Protein AF-A0A0E4H7F0-F1 (afdb_monomer)

Foldseek 3Di:
DDDFDDDDWDWDDDPDIDTDPDDPQPLDPDFDFPPPVLLVVLSVLLVVLVPVPDDPVSVVVSVVSVVVNVVRRVVRSPPPDDHDLVSLLVVLVVVCVVCVVPDDDPVNSCVSSVHDDDPPPPDDPPDDDDPDDDDDDD

Organism: NCBI:txid1073571

pLDDT: mean 73.25, std 17.91, range [34.25, 94.44]

Nearest PDB structures (foldseek):
  8h2i-assembly1_ch  TM=2.679E-01  e=8.636E+00  Paramecium bursaria Chlorella virus 1

Solvent-accessible surface area (backbone atoms only — not comparable to full-atom values): 9244 Å² total; per-residue (Å²): 137,90,84,84,86,88,84,85,87,50,72,42,88,58,102,68,71,43,76,54,81,72,76,92,52,81,97,51,90,75,79,75,64,74,66,53,70,60,54,52,52,50,51,50,56,51,58,75,54,68,79,61,83,86,44,75,67,53,54,52,49,47,50,52,52,51,51,51,52,50,52,49,49,52,58,36,64,72,45,89,66,77,75,48,71,68,48,26,46,51,54,45,52,54,47,45,70,75,42,65,90,53,96,75,54,74,66,64,50,30,67,70,33,73,45,86,79,71,84,84,73,84,80,73,82,86,72,84,85,76,90,83,82,82,85,81,91,131

Radius of gyration: 24.54 Å; Cα contacts (8 Å, |Δi|>4): 62; chains: 1; bounding box: 67×40×62 Å

Secondary structure (DSSP, 8-state):
----------EE-SSS-EE--S-SSTT-S----SSHHHHHHHHHHHHHTTT--S-HHHHHHHHHHHHHHHHHHHHHHHS-PPPPHHHHHHHHHHHHHHTTTS---HHHHHHHHT----GGG-----------------

Mean predicted aligned error: 15.08 Å

Structure (mmCIF, N/CA/C/O backbone):
data_AF-A0A0E4H7F0-F1
#
_entry.id   AF-A0A0E4H7F0-F1
#
loop_
_atom_site.group_PDB
_atom_site.id
_atom_site.type_symbol
_atom_site.label_atom_id
_atom_site.label_alt_id
_atom_site.label_comp_id
_atom_site.label_asym_id
_atom_site.label_entity_id
_atom_site.label_seq_id
_atom_site.pdbx_PDB_ins_code
_atom_site.Cartn_x
_atom_site.Cartn_y
_atom_site.Cartn_z
_atom_site.occupancy
_atom_site.B_iso_or_equiv
_atom_site.auth_seq_id
_atom_site.auth_comp_id
_atom_site.auth_asym_id
_atom_site.auth_atom_id
_atom_site.pdbx_PDB_model_num
ATOM 1 N N . MET A 1 1 ? -12.072 10.711 -11.386 1.00 59.31 1 MET A N 1
ATOM 2 C CA . MET A 1 1 ? -11.139 9.688 -10.869 1.00 59.31 1 MET A CA 1
ATOM 3 C C . MET A 1 1 ? -10.755 10.131 -9.468 1.00 59.31 1 MET A C 1
ATOM 5 O O . MET A 1 1 ? -10.294 11.256 -9.335 1.00 59.31 1 MET A O 1
ATOM 9 N N . TYR A 1 2 ? -11.062 9.341 -8.441 1.00 73.44 2 TYR A N 1
ATOM 10 C CA . TYR A 1 2 ? -10.749 9.688 -7.050 1.00 73.44 2 TYR A CA 1
ATOM 11 C C . TYR A 1 2 ? -9.400 9.079 -6.677 1.00 73.44 2 TYR A C 1
ATOM 13 O O . TYR A 1 2 ? -9.121 7.940 -7.047 1.00 73.44 2 TYR A O 1
ATOM 21 N N . TYR A 1 3 ? -8.569 9.845 -5.980 1.00 83.56 3 TYR A N 1
ATOM 22 C CA . TYR A 1 3 ? -7.301 9.383 -5.432 1.00 83.56 3 TYR A CA 1
ATOM 23 C C . TYR A 1 3 ? -7.368 9.459 -3.909 1.00 83.56 3 TYR A C 1
ATOM 25 O O . TYR A 1 3 ? -7.920 10.407 -3.351 1.00 83.56 3 TYR A O 1
ATOM 33 N N . TYR A 1 4 ? -6.798 8.457 -3.247 1.00 85.81 4 TYR A N 1
ATOM 34 C CA . TYR A 1 4 ? -6.640 8.430 -1.798 1.00 85.81 4 TYR A CA 1
ATOM 35 C C . TYR A 1 4 ? -5.153 8.544 -1.491 1.00 85.81 4 TYR A C 1
ATOM 37 O O . TYR A 1 4 ? -4.341 7.833 -2.084 1.00 85.81 4 TYR A O 1
ATOM 45 N N . LEU A 1 5 ? -4.802 9.446 -0.577 1.00 87.94 5 LEU A N 1
ATOM 46 C CA . LEU A 1 5 ? -3.435 9.606 -0.100 1.00 87.94 5 LEU A CA 1
ATOM 47 C C . LEU A 1 5 ? -3.340 9.052 1.318 1.00 87.94 5 LEU A C 1
ATOM 49 O O . LEU A 1 5 ? -3.975 9.570 2.236 1.00 87.94 5 LEU A O 1
ATOM 53 N N . PHE A 1 6 ? -2.525 8.016 1.488 1.00 85.75 6 PHE A N 1
ATOM 54 C CA . PHE A 1 6 ? -2.168 7.501 2.802 1.00 85.75 6 PHE A CA 1
ATOM 55 C C . PHE A 1 6 ? -0.875 8.161 3.268 1.00 85.75 6 PHE A C 1
ATOM 57 O O . PHE A 1 6 ? 0.115 8.194 2.541 1.00 85.75 6 PHE A O 1
ATOM 64 N N . SER A 1 7 ? -0.879 8.674 4.493 1.00 87.19 7 SER A N 1
ATOM 65 C CA . SER A 1 7 ? 0.311 9.215 5.144 1.00 87.19 7 SER A CA 1
ATOM 66 C C . SER A 1 7 ? 0.433 8.584 6.518 1.00 87.19 7 SER A C 1
ATOM 68 O O . SER A 1 7 ? -0.526 8.578 7.287 1.00 87.19 7 SER A O 1
ATOM 70 N N . PHE A 1 8 ? 1.602 8.027 6.807 1.00 87.38 8 PHE A N 1
ATOM 71 C CA . PHE A 1 8 ? 1.893 7.368 8.069 1.00 87.38 8 PHE A CA 1
ATOM 72 C C . PHE A 1 8 ? 3.377 7.510 8.397 1.00 87.38 8 PHE A C 1
ATOM 74 O O . PHE A 1 8 ? 4.206 7.705 7.508 1.00 87.38 8 PHE A O 1
ATOM 81 N N . SER A 1 9 ? 3.697 7.381 9.680 1.00 89.19 9 SER A N 1
ATOM 82 C CA . SER A 1 9 ? 5.072 7.303 10.161 1.00 89.19 9 SER A CA 1
ATOM 83 C C . SER A 1 9 ? 5.401 5.849 10.458 1.00 89.19 9 SER A C 1
ATOM 85 O O . SER A 1 9 ? 4.669 5.182 11.188 1.00 89.19 9 SER A O 1
ATOM 87 N N . ALA A 1 10 ? 6.504 5.356 9.908 1.00 88.94 10 ALA A N 1
ATOM 88 C CA . ALA A 1 10 ? 7.056 4.059 10.268 1.00 88.94 10 ALA A CA 1
ATOM 89 C C . ALA A 1 10 ? 8.202 4.259 11.266 1.00 88.94 10 ALA A C 1
ATOM 91 O O . ALA A 1 10 ? 9.002 5.185 11.127 1.00 88.94 10 ALA A O 1
ATOM 92 N N . VAL A 1 11 ? 8.276 3.399 12.280 1.00 90.19 11 VAL A N 1
ATOM 93 C CA . VAL A 1 11 ? 9.333 3.420 13.298 1.00 90.19 11 VAL A CA 1
ATOM 94 C C . VAL A 1 11 ? 10.083 2.101 13.220 1.00 90.19 11 VAL A C 1
ATOM 96 O O . VAL A 1 11 ? 9.469 1.036 13.264 1.00 90.19 11 VAL A O 1
ATOM 99 N N . GLN A 1 12 ? 11.405 2.163 13.095 1.00 88.56 12 GLN A N 1
ATOM 100 C CA . GLN A 1 12 ? 12.254 0.983 13.144 1.00 88.56 12 GLN A CA 1
ATOM 101 C C . GLN A 1 12 ? 12.540 0.627 14.601 1.00 88.56 12 GLN A C 1
ATOM 103 O O . GLN A 1 12 ? 13.009 1.459 15.379 1.00 88.56 12 GLN A O 1
ATOM 108 N N . THR A 1 13 ? 12.249 -0.616 14.971 1.00 85.62 13 THR A N 1
ATOM 109 C CA . THR A 1 13 ? 12.543 -1.140 16.304 1.00 85.62 13 THR A CA 1
ATOM 110 C C . THR A 1 13 ? 13.952 -1.732 16.305 1.00 85.62 13 THR 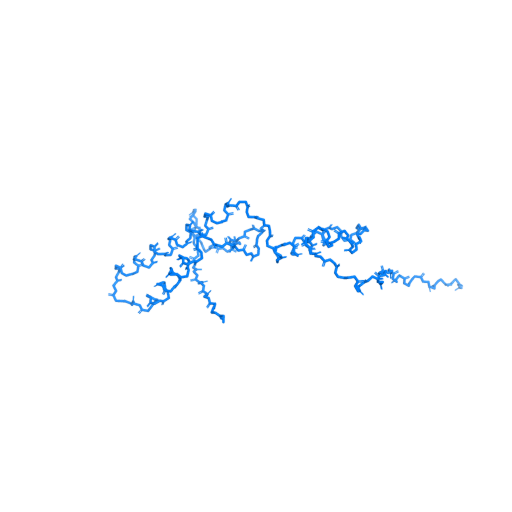A C 1
ATOM 112 O O . THR A 1 13 ? 14.237 -2.663 15.556 1.00 85.62 13 THR A O 1
ATOM 115 N N . GLY A 1 14 ? 14.837 -1.171 17.124 1.00 82.94 14 GLY A N 1
ATOM 116 C CA . GLY A 1 14 ? 16.224 -1.599 17.316 1.00 82.94 14 GLY A CA 1
ATOM 117 C C . GLY A 1 14 ? 16.782 -0.990 18.603 1.00 82.94 14 GLY A C 1
ATOM 118 O O . GLY A 1 14 ? 16.015 -0.410 19.373 1.00 82.94 14 GLY A O 1
ATOM 119 N N . ASP A 1 15 ? 18.099 -1.078 18.820 1.00 81.69 15 ASP A N 1
ATOM 120 C CA . ASP A 1 15 ? 18.755 -0.531 20.026 1.00 81.69 15 ASP A CA 1
ATOM 121 C C . ASP A 1 15 ? 18.476 0.969 20.223 1.00 81.69 15 ASP A C 1
ATOM 123 O O . ASP A 1 15 ? 18.343 1.443 21.350 1.00 81.69 15 ASP A O 1
ATOM 127 N N . CYS A 1 16 ? 18.307 1.699 19.117 1.00 84.44 16 CYS A N 1
ATOM 128 C CA . CYS A 1 16 ? 17.830 3.076 19.096 1.00 84.44 16 CYS A CA 1
ATOM 129 C C . CYS A 1 16 ? 16.573 3.156 18.214 1.00 84.44 16 CYS A C 1
ATOM 131 O O . CYS A 1 16 ? 16.703 3.078 16.988 1.00 84.44 16 CYS A O 1
ATOM 133 N N . PRO A 1 17 ? 15.361 3.306 18.782 1.00 88.31 17 PRO A N 1
ATOM 134 C CA . PRO A 1 17 ? 14.159 3.492 17.982 1.00 88.31 17 PRO A CA 1
ATOM 135 C C . PRO A 1 17 ? 14.251 4.803 17.196 1.00 88.31 17 PRO A C 1
ATOM 137 O O . PRO A 1 17 ? 14.573 5.856 17.747 1.00 88.31 17 PRO A O 1
ATOM 140 N N . GLY A 1 18 ? 13.958 4.737 15.900 1.00 90.75 18 GLY A N 1
ATOM 141 C CA . GLY A 1 18 ? 14.050 5.877 14.992 1.00 90.75 18 GLY A CA 1
ATOM 142 C C . GLY A 1 18 ? 12.991 5.824 13.900 1.00 90.75 18 GLY A C 1
ATOM 143 O O . GLY A 1 18 ? 12.391 4.779 13.648 1.00 90.75 18 GLY A O 1
ATOM 144 N N . LEU A 1 19 ? 12.749 6.962 13.248 1.00 90.50 19 LEU A N 1
ATOM 145 C CA . LEU A 1 19 ? 11.874 7.008 12.081 1.00 90.50 19 LEU A CA 1
ATOM 146 C C . LEU A 1 19 ? 12.503 6.209 10.939 1.00 90.50 19 LEU A C 1
ATOM 148 O O . LEU A 1 19 ? 13.674 6.389 10.609 1.00 90.50 19 LEU A O 1
ATOM 152 N N . TYR A 1 20 ? 11.710 5.339 10.329 1.00 88.50 20 TYR A N 1
ATOM 153 C CA . TYR A 1 20 ? 12.111 4.620 9.135 1.00 88.50 20 TYR A CA 1
ATOM 154 C C . TYR A 1 20 ? 12.050 5.565 7.931 1.00 88.50 20 TYR A C 1
ATOM 156 O O . TYR A 1 20 ? 10.995 6.114 7.616 1.00 88.50 20 TYR A O 1
ATOM 164 N N . THR A 1 21 ? 13.186 5.745 7.261 1.00 87.81 21 THR A N 1
ATOM 165 C CA . THR A 1 21 ? 13.344 6.623 6.087 1.00 87.81 21 THR A CA 1
ATOM 166 C C . THR A 1 21 ? 13.646 5.856 4.798 1.00 87.81 21 THR A C 1
ATOM 168 O O . THR A 1 21 ? 13.955 6.467 3.777 1.00 87.81 21 THR A O 1
ATOM 171 N N . GLY A 1 22 ? 13.589 4.523 4.838 1.00 86.00 22 GLY A N 1
ATOM 172 C CA . GLY A 1 22 ? 13.838 3.680 3.673 1.00 86.00 22 GLY A CA 1
ATOM 173 C C . GLY A 1 22 ? 12.696 3.700 2.655 1.00 86.00 22 GLY A C 1
ATOM 174 O O . GLY A 1 22 ? 11.602 4.207 2.908 1.00 86.00 22 GLY A O 1
ATOM 175 N N . GLU A 1 23 ? 12.957 3.111 1.491 1.00 83.69 23 GLU A N 1
ATOM 176 C CA . GLU A 1 23 ? 11.946 2.922 0.453 1.00 83.69 23 GLU A CA 1
ATOM 177 C C . GLU A 1 23 ? 10.889 1.902 0.893 1.00 83.69 23 GLU A C 1
ATOM 179 O O . GLU A 1 23 ? 11.215 0.795 1.318 1.00 83.69 23 GLU A O 1
ATOM 184 N N . LEU A 1 24 ? 9.609 2.253 0.740 1.00 79.75 24 LEU A N 1
ATOM 185 C CA . LEU A 1 24 ? 8.492 1.361 1.074 1.00 79.75 24 LEU A CA 1
ATOM 186 C C . LEU A 1 24 ? 8.304 0.224 0.056 1.00 79.75 24 LEU A C 1
ATOM 188 O O . LEU A 1 24 ? 7.804 -0.837 0.416 1.00 79.75 24 LEU A O 1
ATOM 192 N N . LEU A 1 25 ? 8.685 0.445 -1.208 1.00 80.44 25 LEU A N 1
ATOM 193 C CA . LEU A 1 25 ? 8.532 -0.510 -2.312 1.00 80.44 25 LEU A CA 1
ATOM 194 C C . LEU A 1 25 ? 9.854 -0.653 -3.089 1.00 80.44 25 LEU A C 1
ATOM 196 O O . LEU A 1 25 ? 9.962 -0.154 -4.210 1.00 80.44 25 LEU A O 1
ATOM 200 N N . PRO A 1 26 ? 10.875 -1.316 -2.518 1.00 80.88 26 PRO A N 1
ATOM 201 C CA . PRO A 1 26 ? 12.182 -1.415 -3.157 1.00 80.88 26 PRO A CA 1
ATOM 202 C C . PRO A 1 26 ? 12.087 -2.028 -4.559 1.00 80.88 26 PRO A C 1
ATOM 204 O O . PRO A 1 26 ? 11.597 -3.146 -4.739 1.00 80.88 26 PRO A O 1
ATOM 207 N N . GLY A 1 27 ? 12.567 -1.299 -5.567 1.00 76.31 27 GLY A N 1
ATOM 208 C CA . GLY A 1 27 ? 12.577 -1.765 -6.957 1.00 76.31 27 GLY A CA 1
ATOM 209 C C . GLY A 1 27 ? 11.201 -1.841 -7.629 1.00 76.31 27 GLY A C 1
ATOM 210 O O . GLY A 1 27 ? 11.081 -2.497 -8.666 1.00 76.31 27 GLY A O 1
ATOM 211 N N . ARG A 1 28 ? 10.166 -1.195 -7.070 1.00 75.06 28 ARG A N 1
ATOM 212 C CA . ARG A 1 28 ? 8.849 -1.059 -7.710 1.00 75.06 28 ARG A CA 1
ATOM 213 C C . ARG A 1 28 ? 8.348 0.380 -7.671 1.00 75.06 28 ARG A C 1
ATOM 215 O O . ARG A 1 28 ? 8.476 1.063 -6.663 1.00 75.06 28 ARG A O 1
ATOM 222 N N . CYS A 1 29 ? 7.716 0.809 -8.756 1.00 76.00 29 CYS A N 1
ATOM 223 C CA . CYS A 1 29 ? 7.080 2.122 -8.861 1.00 76.00 29 CYS A CA 1
ATOM 224 C C . CYS A 1 29 ? 5.613 2.095 -8.420 1.00 76.00 29 CYS A C 1
ATOM 226 O O . CYS A 1 29 ? 5.077 3.111 -7.989 1.00 76.00 29 CYS A O 1
ATOM 228 N N . GLU A 1 30 ? 4.959 0.937 -8.522 1.00 84.00 30 GLU A N 1
ATOM 229 C CA . GLU A 1 30 ? 3.561 0.762 -8.146 1.00 84.00 30 GLU A CA 1
ATOM 230 C C . GLU A 1 30 ? 3.270 -0.660 -7.659 1.00 84.00 30 GLU A C 1
ATOM 232 O O . GLU A 1 30 ? 4.034 -1.602 -7.893 1.00 84.00 30 GLU A O 1
ATOM 237 N N . LEU A 1 31 ? 2.140 -0.804 -6.969 1.00 84.12 31 LEU A N 1
ATOM 238 C CA . LEU A 1 31 ? 1.646 -2.073 -6.460 1.00 84.12 31 LEU A CA 1
ATOM 239 C C . LEU A 1 31 ? 0.246 -2.326 -7.016 1.00 84.12 31 LEU A C 1
ATOM 241 O O . LEU A 1 31 ? -0.694 -1.599 -6.691 1.00 84.12 31 LEU A O 1
ATOM 245 N N . MET A 1 32 ? 0.088 -3.381 -7.816 1.00 84.12 32 MET A N 1
ATOM 246 C CA . MET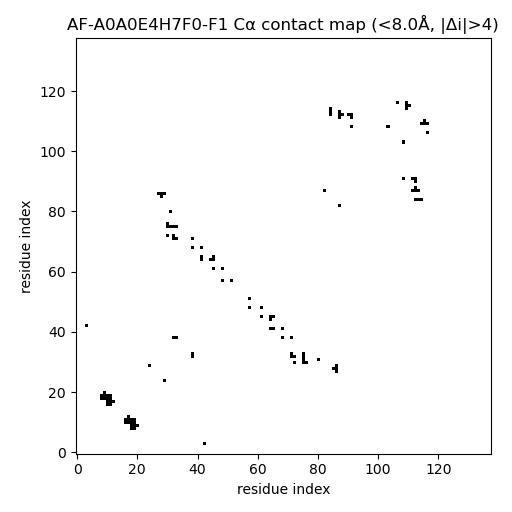 A 1 32 ? -1.239 -3.811 -8.247 1.00 84.12 32 MET A CA 1
ATOM 247 C C . MET A 1 32 ? -1.908 -4.537 -7.087 1.00 84.12 32 MET A C 1
ATOM 249 O O . MET A 1 32 ? -1.388 -5.532 -6.585 1.00 84.12 32 MET A O 1
ATOM 253 N N . VAL A 1 33 ? -3.064 -4.041 -6.654 1.00 84.88 33 VAL A N 1
ATOM 254 C CA . VAL A 1 33 ? -3.770 -4.588 -5.494 1.00 84.88 33 VAL A CA 1
ATOM 255 C C . VAL A 1 33 ? -5.020 -5.357 -5.902 1.00 84.88 33 VAL A C 1
ATOM 257 O O . VAL A 1 33 ? -5.862 -4.875 -6.659 1.00 84.88 33 VAL A O 1
ATOM 260 N N . HIS A 1 34 ? -5.170 -6.555 -5.348 1.00 83.56 34 HIS A N 1
ATOM 261 C CA . HIS A 1 34 ? -6.353 -7.385 -5.481 1.00 83.56 34 HIS A CA 1
ATOM 262 C C . HIS A 1 34 ? -6.778 -7.947 -4.109 1.00 83.56 34 HIS A C 1
ATOM 264 O O . HIS A 1 34 ? -5.922 -8.389 -3.338 1.00 83.56 34 HIS A O 1
ATOM 270 N N . PRO A 1 35 ? -8.089 -7.982 -3.794 1.00 88.81 35 PRO A N 1
ATOM 271 C CA . PRO A 1 35 ? -9.188 -7.363 -4.539 1.00 88.81 35 PRO A CA 1
ATOM 272 C C . PRO A 1 35 ? -9.255 -5.844 -4.300 1.00 88.81 35 PRO A C 1
ATOM 274 O O . PRO A 1 35 ? -9.279 -5.388 -3.156 1.00 88.81 35 PRO A O 1
ATOM 277 N N . PHE A 1 36 ? -9.348 -5.061 -5.381 1.00 88.38 36 PHE A N 1
ATOM 278 C CA . PHE A 1 36 ? -9.365 -3.590 -5.323 1.00 88.38 36 PHE A CA 1
ATOM 279 C C . PHE A 1 36 ? -10.519 -3.034 -4.473 1.00 88.38 36 PHE A C 1
ATOM 281 O O . PHE A 1 36 ? -10.327 -2.103 -3.696 1.00 88.38 36 PHE A O 1
ATOM 288 N N . SER A 1 37 ? -11.700 -3.656 -4.541 1.00 91.38 37 SER A N 1
ATOM 289 C CA . SER A 1 37 ? -12.874 -3.254 -3.752 1.00 91.38 37 SER A CA 1
ATOM 290 C C . SER A 1 37 ? -12.621 -3.282 -2.243 1.00 91.38 37 SER A C 1
ATOM 292 O O . SER A 1 37 ? -13.105 -2.413 -1.520 1.00 91.38 37 SER A O 1
ATOM 294 N N . ARG A 1 38 ? -11.829 -4.245 -1.753 1.00 92.00 38 ARG A N 1
ATOM 295 C CA . ARG A 1 38 ? -11.484 -4.335 -0.329 1.00 92.00 38 ARG A CA 1
ATOM 296 C C . ARG A 1 38 ? -10.538 -3.215 0.089 1.00 92.00 38 ARG A C 1
ATOM 298 O O . ARG A 1 38 ? -10.721 -2.660 1.166 1.00 92.00 38 ARG A O 1
ATOM 305 N N . VAL A 1 39 ? -9.570 -2.875 -0.762 1.00 91.94 39 VAL A N 1
ATOM 306 C CA . VAL A 1 39 ? -8.631 -1.772 -0.511 1.00 91.94 39 VAL A CA 1
ATOM 307 C C . VAL A 1 39 ? -9.369 -0.438 -0.454 1.00 91.94 39 VAL A C 1
ATOM 309 O O . VAL A 1 39 ? -9.159 0.320 0.487 1.00 91.94 39 VAL A O 1
ATOM 312 N N . ILE A 1 40 ? -10.281 -0.179 -1.397 1.00 92.00 40 ILE A N 1
ATOM 313 C CA . ILE A 1 40 ? -11.084 1.052 -1.400 1.00 92.00 40 ILE A CA 1
ATOM 314 C C . ILE A 1 40 ? -11.967 1.150 -0.158 1.00 92.00 40 ILE A C 1
ATOM 316 O O . ILE A 1 40 ? -11.936 2.175 0.515 1.00 92.00 40 ILE A O 1
ATOM 320 N N . ARG A 1 41 ? -12.666 0.072 0.216 1.00 92.56 41 ARG A N 1
ATOM 321 C CA . ARG A 1 41 ? -13.479 0.064 1.441 1.00 92.56 41 ARG A CA 1
ATOM 322 C C . ARG A 1 41 ? -12.648 0.415 2.681 1.00 92.56 41 ARG A C 1
ATOM 324 O O . ARG A 1 41 ? -13.070 1.230 3.494 1.00 92.56 41 ARG A O 1
ATOM 331 N N . LEU A 1 42 ? -11.456 -0.170 2.821 1.00 93.00 42 LEU A N 1
ATOM 332 C CA . LEU A 1 42 ? -10.559 0.141 3.939 1.00 93.00 42 LEU A CA 1
ATOM 333 C C . LEU A 1 42 ? -10.057 1.590 3.890 1.00 93.00 42 LEU A C 1
ATOM 335 O O . LEU A 1 42 ? -9.977 2.233 4.934 1.00 93.00 42 LEU A O 1
ATOM 339 N N . ALA A 1 43 ? -9.756 2.118 2.700 1.00 91.44 43 ALA A N 1
ATOM 340 C CA . ALA A 1 43 ? -9.358 3.513 2.510 1.00 91.44 43 ALA A CA 1
ATOM 341 C C . ALA A 1 43 ? -10.439 4.485 2.999 1.00 91.44 43 ALA A C 1
ATOM 343 O O . ALA A 1 43 ? -10.152 5.421 3.745 1.00 91.44 43 ALA A O 1
ATOM 344 N N . GLU A 1 44 ? -11.687 4.235 2.608 1.00 91.94 44 GLU A N 1
ATOM 345 C CA . GLU A 1 44 ? -12.844 5.041 2.992 1.00 91.94 44 GLU A CA 1
ATOM 346 C C . GLU A 1 44 ? -13.102 4.963 4.497 1.00 91.94 44 GLU A C 1
ATOM 348 O O . GLU A 1 44 ? -13.268 5.993 5.148 1.00 91.94 44 GLU A O 1
ATOM 353 N N . GLU A 1 45 ? -13.063 3.762 5.079 1.00 90.81 45 GLU A N 1
ATOM 354 C CA . GLU A 1 45 ? -13.218 3.583 6.524 1.00 90.81 45 GLU A CA 1
ATOM 355 C C . GLU A 1 45 ? -12.113 4.299 7.316 1.00 90.81 45 GLU A C 1
ATOM 357 O O . GLU A 1 45 ? -12.392 4.901 8.354 1.00 90.81 45 GLU A O 1
ATOM 362 N N . LEU A 1 46 ? -10.863 4.264 6.849 1.00 89.94 46 LEU A N 1
ATOM 363 C CA . LEU A 1 46 ? -9.754 4.974 7.493 1.00 89.94 46 LEU A CA 1
ATOM 364 C C . LEU A 1 46 ? -9.907 6.496 7.396 1.00 89.94 46 LEU A C 1
ATOM 366 O O . LEU A 1 46 ? -9.593 7.194 8.361 1.00 89.94 46 LEU A O 1
ATOM 370 N N . LEU A 1 47 ? -10.411 6.996 6.265 1.00 88.44 47 LEU A N 1
ATOM 371 C CA . LEU A 1 47 ? -10.635 8.421 6.033 1.00 88.44 47 LEU A CA 1
ATOM 372 C C . LEU A 1 47 ? -11.782 8.970 6.892 1.00 88.44 47 LEU A C 1
ATOM 374 O O . LEU A 1 47 ? -11.620 10.011 7.523 1.00 88.44 47 LEU A O 1
ATOM 378 N N . LEU A 1 48 ? -12.914 8.262 6.952 1.00 87.00 48 LEU A N 1
ATOM 379 C CA . LEU A 1 48 ? -14.097 8.686 7.713 1.00 87.00 48 LEU A CA 1
ATOM 380 C C . LEU A 1 48 ? -13.832 8.788 9.219 1.00 87.00 48 LEU A C 1
ATOM 382 O O . LEU A 1 48 ? -14.428 9.620 9.891 1.00 87.00 48 LEU A O 1
ATOM 386 N N . ASN A 1 49 ? -12.933 7.955 9.746 1.00 80.38 49 ASN A N 1
ATOM 387 C CA . ASN A 1 49 ? -12.620 7.908 11.176 1.00 80.38 49 ASN A CA 1
ATOM 388 C C . ASN A 1 49 ? -11.378 8.736 11.552 1.00 80.38 49 ASN A C 1
ATOM 390 O O . ASN A 1 49 ? -10.883 8.609 12.669 1.00 80.38 49 ASN A O 1
ATOM 394 N N . LYS A 1 50 ? -10.849 9.567 10.641 1.00 75.25 50 LYS A N 1
ATOM 395 C CA . LYS A 1 50 ? -9.626 10.352 10.877 1.00 75.25 50 LYS A CA 1
ATOM 396 C C . LYS A 1 50 ? -9.768 11.362 12.023 1.00 75.25 50 LYS A C 1
ATOM 398 O O . LYS A 1 50 ? -8.820 11.547 12.780 1.00 75.25 50 LYS A O 1
ATOM 403 N N . ASP A 1 51 ? -10.944 11.969 12.158 1.00 75.75 51 ASP A N 1
ATOM 404 C CA . ASP A 1 51 ? -11.188 13.071 13.097 1.00 75.75 51 ASP A CA 1
ATOM 405 C C . ASP A 1 51 ? -11.985 12.638 14.344 1.00 75.75 51 ASP A C 1
ATOM 407 O O . ASP A 1 51 ? -12.381 13.475 15.153 1.00 75.75 51 ASP A O 1
ATOM 411 N N . CYS A 1 52 ? -12.215 11.333 14.539 1.00 67.88 52 CYS A N 1
ATOM 412 C CA . CYS A 1 52 ? -12.848 10.806 15.752 1.00 67.88 52 CYS A CA 1
ATOM 413 C C . CYS A 1 52 ? -11.857 10.853 16.926 1.00 67.88 52 CYS A C 1
ATOM 415 O O . CYS A 1 52 ? -11.159 9.883 17.198 1.00 67.88 52 CYS A O 1
ATOM 417 N N . GLN A 1 53 ? -11.793 12.002 17.600 1.00 62.00 53 GLN A N 1
ATOM 418 C CA . GLN A 1 53 ? -10.850 12.305 18.686 1.00 62.00 53 GLN A CA 1
ATOM 419 C C . GLN A 1 53 ? -11.271 11.770 20.070 1.00 62.00 53 GLN A C 1
ATOM 421 O O . GLN A 1 53 ? -10.536 11.958 21.033 1.00 62.00 53 GLN A O 1
ATOM 426 N N . GLU A 1 54 ? -12.452 11.158 20.211 1.00 62.53 54 GLU A N 1
ATOM 427 C CA . GLU A 1 54 ? -13.080 11.023 21.539 1.00 62.53 54 GLU A CA 1
ATOM 428 C C . GLU A 1 54 ? -13.001 9.629 22.189 1.00 62.53 54 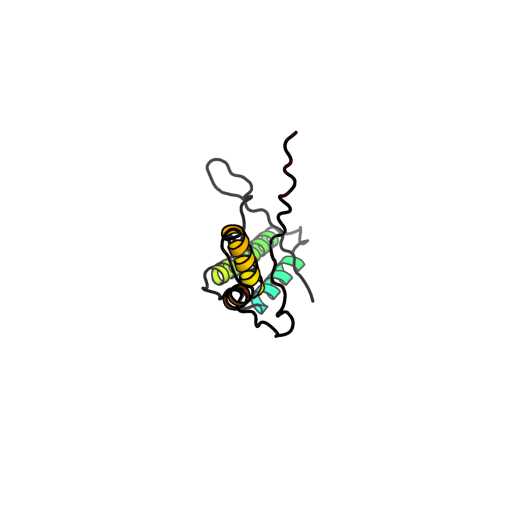GLU A C 1
ATOM 430 O O . GLU A 1 54 ? -13.391 9.488 23.344 1.00 62.53 54 GLU A O 1
ATOM 435 N N . GLU A 1 55 ? -12.460 8.595 21.530 1.00 76.44 55 GLU A N 1
ATOM 436 C CA . GLU A 1 55 ? -12.448 7.236 22.101 1.00 76.44 55 GLU A CA 1
ATOM 437 C C . GLU A 1 55 ? -11.185 6.428 21.749 1.00 76.44 55 GLU A C 1
ATOM 439 O O . GLU A 1 55 ? -10.936 6.107 20.584 1.00 76.44 55 GLU A O 1
ATOM 444 N N . ASP A 1 56 ? -10.450 5.970 22.770 1.00 82.31 56 ASP A N 1
ATOM 445 C CA . ASP A 1 56 ? -9.294 5.058 22.643 1.00 82.31 56 ASP A CA 1
ATOM 446 C C . ASP A 1 56 ? -9.614 3.804 21.808 1.00 82.31 56 ASP A C 1
ATOM 448 O O . ASP A 1 56 ? -8.792 3.300 21.037 1.00 82.31 56 ASP A O 1
ATOM 452 N N . VAL A 1 57 ? -10.849 3.307 21.923 1.00 86.38 57 VAL A N 1
ATOM 453 C CA . VAL A 1 57 ? -11.336 2.144 21.171 1.00 86.38 57 VAL A CA 1
ATOM 454 C C . VAL A 1 57 ? -11.382 2.432 19.667 1.00 86.38 57 VAL A C 1
ATOM 456 O O . VAL A 1 57 ? -11.111 1.533 18.867 1.00 86.38 57 VAL A O 1
ATOM 459 N N . GLN A 1 58 ? -11.693 3.664 19.257 1.00 84.44 58 GLN A N 1
ATOM 460 C CA . GLN A 1 58 ? -11.743 4.044 17.843 1.00 84.44 58 GLN A CA 1
ATOM 461 C C . GLN A 1 58 ? -10.341 4.156 17.253 1.00 84.4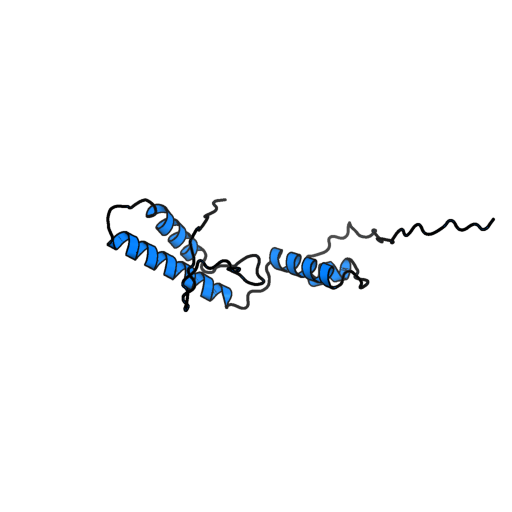4 58 GLN A C 1
ATOM 463 O O . GLN A 1 58 ? -10.115 3.641 16.158 1.00 84.44 58 GLN A O 1
ATOM 468 N N . HIS A 1 59 ? -9.382 4.713 17.999 1.00 85.31 59 HIS A N 1
ATOM 469 C CA . HIS A 1 59 ? -7.970 4.701 17.604 1.00 85.31 59 HIS A CA 1
ATOM 470 C C . HIS A 1 59 ? -7.447 3.274 17.428 1.00 85.31 59 HIS A C 1
ATOM 472 O O . HIS A 1 59 ? -6.827 2.957 16.411 1.00 85.31 59 HIS A O 1
ATOM 478 N N . PHE A 1 60 ? -7.766 2.375 18.364 1.00 88.25 60 PHE A N 1
ATOM 479 C CA . PHE A 1 60 ? -7.394 0.967 18.241 1.00 88.25 60 PHE A CA 1
ATOM 480 C C . PHE A 1 60 ? -8.022 0.306 17.001 1.00 88.25 60 PHE A C 1
ATOM 482 O O . PHE A 1 60 ? -7.341 -0.387 16.245 1.00 88.25 60 PHE A O 1
ATOM 489 N N . ARG A 1 61 ? -9.308 0.560 16.729 1.00 89.06 61 ARG A N 1
ATOM 490 C CA . ARG A 1 61 ? -9.988 0.060 15.519 1.00 89.06 61 ARG A CA 1
ATOM 491 C C . ARG A 1 61 ? -9.389 0.627 14.233 1.00 89.06 61 ARG A C 1
ATOM 493 O O . ARG A 1 61 ? -9.262 -0.105 13.252 1.00 89.06 61 ARG A O 1
ATOM 500 N N . GLN A 1 62 ? -9.020 1.904 14.220 1.00 89.06 62 GLN A N 1
ATOM 501 C CA . GLN A 1 62 ? -8.350 2.534 13.084 1.00 89.06 62 GLN A CA 1
ATOM 502 C C . GLN A 1 62 ? -6.996 1.870 12.823 1.00 89.06 62 GLN A C 1
ATOM 504 O O . GLN A 1 62 ? -6.696 1.524 11.680 1.00 89.06 62 GLN A O 1
ATOM 509 N N . GLN A 1 63 ? -6.232 1.596 13.881 1.00 89.44 63 GLN A N 1
ATOM 510 C CA . GLN A 1 63 ? -4.964 0.883 13.777 1.00 89.44 63 GLN A CA 1
ATOM 511 C C . GLN A 1 63 ? -5.144 -0.534 13.217 1.00 89.44 63 GLN A C 1
ATOM 513 O O . GLN A 1 63 ? -4.388 -0.932 12.333 1.00 89.44 63 GLN A O 1
ATOM 518 N N . LEU A 1 64 ? -6.163 -1.281 13.659 1.00 93.19 64 LEU A N 1
ATOM 519 C CA . LEU A 1 64 ? -6.459 -2.615 13.118 1.00 93.19 64 LEU A CA 1
ATOM 520 C C . LEU A 1 64 ? -6.780 -2.578 11.618 1.00 93.19 64 LEU A C 1
ATOM 522 O O . LEU A 1 64 ? -6.273 -3.400 10.857 1.00 93.19 64 LEU A O 1
ATOM 526 N N . ARG A 1 65 ? -7.581 -1.604 11.170 1.00 93.25 65 ARG A N 1
ATOM 527 C CA . ARG A 1 65 ? -7.884 -1.415 9.739 1.00 93.25 65 ARG A CA 1
ATOM 528 C C . ARG A 1 65 ? -6.635 -1.066 8.936 1.00 93.25 65 ARG A C 1
ATOM 530 O O . ARG A 1 65 ? -6.456 -1.567 7.828 1.00 93.25 65 ARG A O 1
ATOM 537 N N . PHE A 1 66 ? -5.764 -0.225 9.491 1.00 92.50 66 PHE A N 1
ATOM 538 C CA . PHE A 1 66 ? -4.494 0.112 8.858 1.00 92.50 66 PHE A CA 1
ATOM 539 C C . PHE A 1 66 ? -3.584 -1.119 8.747 1.00 92.50 66 PHE A C 1
ATOM 541 O O . PHE A 1 66 ? -3.012 -1.368 7.690 1.00 92.50 66 PHE A O 1
ATOM 548 N N . GLN A 1 67 ? -3.517 -1.954 9.785 1.00 93.12 67 GLN A N 1
ATOM 549 C CA . GLN A 1 67 ? -2.790 -3.226 9.740 1.00 93.12 67 GLN A CA 1
ATOM 550 C C . GLN A 1 67 ? -3.372 -4.198 8.703 1.00 93.12 67 GLN A C 1
ATOM 552 O O . GLN A 1 67 ? -2.612 -4.850 7.988 1.00 93.12 67 GLN A O 1
ATOM 557 N N . GLU A 1 68 ? -4.699 -4.269 8.563 1.00 94.44 68 GLU A N 1
ATOM 558 C CA . GLU A 1 68 ? -5.347 -5.063 7.511 1.00 94.44 68 GLU A CA 1
ATOM 559 C C . GLU A 1 68 ? -4.953 -4.570 6.110 1.00 94.44 68 GLU A C 1
ATOM 561 O O . GLU A 1 68 ? -4.647 -5.379 5.231 1.00 94.44 68 GLU A O 1
ATOM 566 N N . LEU A 1 69 ? -4.910 -3.251 5.904 1.00 92.75 69 LEU A N 1
ATOM 567 C CA . LEU A 1 69 ? -4.463 -2.647 4.650 1.00 92.75 69 LEU A CA 1
ATOM 568 C C . LEU A 1 69 ? -3.010 -3.031 4.327 1.00 92.75 69 LEU A C 1
ATOM 570 O O . LEU A 1 69 ? -2.726 -3.451 3.204 1.00 92.75 69 LEU A O 1
ATOM 574 N N . LEU A 1 70 ? -2.109 -2.952 5.311 1.00 91.00 70 LEU A N 1
ATOM 575 C CA . LEU A 1 70 ? -0.709 -3.356 5.145 1.00 91.00 70 LEU A CA 1
ATOM 576 C C . LEU A 1 70 ? -0.577 -4.844 4.791 1.00 91.00 70 LEU A C 1
ATOM 578 O O . LEU A 1 70 ? 0.200 -5.191 3.905 1.00 91.00 70 LEU A O 1
ATOM 582 N N . LEU A 1 71 ? -1.369 -5.722 5.416 1.00 90.62 71 LEU A N 1
ATOM 583 C CA . LEU A 1 71 ? -1.383 -7.153 5.095 1.00 90.62 71 LEU A CA 1
ATOM 584 C C . LEU A 1 71 ? -1.815 -7.407 3.641 1.00 90.62 71 LEU A C 1
ATOM 586 O O . LEU A 1 71 ? -1.250 -8.261 2.955 1.00 90.62 71 LEU A O 1
ATOM 590 N N . LEU A 1 72 ? -2.813 -6.662 3.153 1.00 90.31 72 LEU A N 1
ATOM 591 C CA . LEU A 1 72 ? -3.224 -6.743 1.752 1.00 90.31 72 LEU A CA 1
ATOM 592 C C . LEU A 1 72 ? -2.104 -6.282 0.822 1.00 90.31 72 LEU A C 1
ATOM 594 O O . LEU A 1 72 ? -1.879 -6.922 -0.206 1.00 90.31 72 LEU A O 1
ATOM 598 N N . PHE A 1 73 ? -1.390 -5.211 1.168 1.00 88.56 73 PHE A N 1
ATOM 599 C CA . PHE A 1 73 ? -0.249 -4.759 0.376 1.00 88.56 73 PHE A CA 1
ATOM 600 C C . PHE A 1 73 ? 0.864 -5.805 0.339 1.00 88.56 73 PHE A C 1
ATOM 602 O O . PHE A 1 73 ? 1.326 -6.135 -0.749 1.00 88.56 73 PHE A O 1
ATOM 609 N N . GLU A 1 74 ? 1.209 -6.411 1.472 1.00 87.50 74 GLU A N 1
ATOM 610 C CA . GLU A 1 74 ? 2.222 -7.471 1.560 1.00 87.50 74 GLU A CA 1
ATOM 611 C C . GLU A 1 74 ? 1.870 -8.688 0.686 1.00 87.50 74 GLU A C 1
ATOM 613 O O . GLU A 1 74 ? 2.697 -9.192 -0.082 1.00 87.50 74 GLU A O 1
ATOM 618 N N . HIS A 1 75 ? 0.611 -9.134 0.737 1.00 86.25 75 HIS A N 1
ATOM 619 C CA . HIS A 1 75 ? 0.144 -10.256 -0.080 1.00 86.25 75 HIS A CA 1
ATOM 620 C C . HIS A 1 75 ? 0.258 -9.961 -1.582 1.00 86.25 75 HIS A C 1
ATOM 622 O O . HIS A 1 75 ? 0.696 -10.805 -2.369 1.00 86.25 75 HIS A O 1
ATOM 628 N N . ASN A 1 76 ? -0.104 -8.742 -1.981 1.00 84.69 76 ASN A N 1
ATOM 629 C CA . ASN A 1 76 ? 0.000 -8.301 -3.367 1.00 84.69 76 ASN A CA 1
ATOM 630 C C . ASN A 1 76 ? 1.459 -8.079 -3.789 1.00 84.69 76 ASN A C 1
ATOM 632 O O . ASN A 1 76 ? 1.819 -8.379 -4.928 1.00 84.69 76 ASN A O 1
ATOM 636 N N . TYR A 1 77 ? 2.323 -7.651 -2.868 1.00 82.31 77 TYR A N 1
ATOM 637 C CA . TYR A 1 77 ? 3.743 -7.443 -3.121 1.00 82.31 77 TYR A CA 1
ATOM 638 C C . TYR A 1 77 ? 4.455 -8.765 -3.424 1.00 82.31 77 TYR A C 1
ATOM 640 O O . TYR A 1 77 ? 5.177 -8.871 -4.416 1.00 82.31 77 TYR A O 1
ATOM 648 N N . SER A 1 78 ? 4.187 -9.803 -2.630 1.00 71.38 78 SER A N 1
ATOM 649 C CA . SER A 1 78 ? 4.794 -11.132 -2.788 1.00 71.38 78 SER A CA 1
ATOM 650 C C . SER A 1 78 ? 4.344 -11.878 -4.049 1.00 71.38 78 SER A C 1
ATOM 652 O O . SER A 1 78 ? 5.049 -12.766 -4.537 1.00 71.38 78 SER A O 1
ATOM 654 N N . SER A 1 79 ? 3.175 -11.545 -4.602 1.00 65.88 79 SER A N 1
ATOM 655 C CA . SER A 1 79 ? 2.713 -12.175 -5.836 1.00 65.88 79 SER A CA 1
ATOM 656 C C . SER A 1 79 ? 3.656 -11.818 -6.998 1.00 65.88 79 SER A C 1
ATOM 658 O O . SER A 1 79 ? 4.051 -10.664 -7.159 1.00 65.88 79 SER A O 1
ATOM 660 N N . ARG A 1 80 ? 4.072 -12.819 -7.796 1.00 63.06 80 ARG A N 1
ATOM 661 C CA . ARG A 1 80 ? 4.874 -12.634 -9.024 1.00 63.06 80 ARG A CA 1
ATOM 662 C C . ARG A 1 80 ? 4.032 -11.921 -10.087 1.00 63.06 80 ARG A C 1
ATOM 664 O O . ARG A 1 80 ? 3.609 -12.529 -11.068 1.00 63.06 80 ARG A O 1
ATOM 671 N N . GLN A 1 81 ? 3.732 -10.653 -9.858 1.00 64.62 81 GLN A N 1
ATOM 672 C CA . GLN A 1 81 ? 3.001 -9.827 -10.803 1.00 64.62 81 GLN A CA 1
ATOM 673 C C . GLN A 1 81 ? 3.915 -9.550 -11.989 1.00 64.62 81 GLN A C 1
ATOM 675 O O . GLN A 1 81 ? 5.101 -9.255 -11.819 1.00 64.62 81 GLN A O 1
ATOM 680 N N . GLN A 1 82 ? 3.371 -9.682 -13.198 1.00 66.94 82 GLN A N 1
ATOM 681 C CA . GLN A 1 82 ? 4.067 -9.156 -14.361 1.00 66.94 82 GLN A CA 1
ATOM 682 C C . GLN A 1 82 ? 4.261 -7.646 -14.178 1.00 66.94 82 GLN A C 1
ATOM 684 O O . GLN A 1 82 ? 3.379 -6.996 -13.608 1.00 66.94 82 GLN A O 1
ATOM 689 N N . PRO A 1 83 ? 5.404 -7.094 -14.622 1.00 67.25 83 PRO A N 1
ATOM 690 C CA . PRO A 1 83 ? 5.625 -5.662 -14.557 1.00 67.25 83 PRO A CA 1
ATOM 691 C C . PRO A 1 83 ? 4.497 -4.958 -15.304 1.00 67.25 83 PRO A C 1
ATOM 693 O O . PRO A 1 83 ? 4.117 -5.350 -16.411 1.00 67.25 83 PRO A O 1
ATOM 696 N N . SER A 1 84 ? 3.940 -3.933 -14.673 1.00 72.88 84 SER A N 1
ATOM 697 C CA . SER A 1 84 ? 2.989 -3.063 -15.340 1.00 72.88 84 SER A CA 1
ATOM 698 C C . SER A 1 84 ? 3.669 -2.301 -16.482 1.00 72.88 84 SER A C 1
ATOM 700 O O . SER A 1 84 ? 4.899 -2.212 -16.513 1.00 72.88 84 SER A O 1
ATOM 702 N N . PRO A 1 85 ? 2.909 -1.694 -17.410 1.00 76.75 85 PRO A N 1
ATOM 703 C CA . PRO A 1 85 ? 3.496 -0.877 -18.469 1.00 76.75 85 PRO A CA 1
ATOM 704 C C . PRO A 1 85 ? 4.430 0.220 -17.935 1.00 76.75 85 PRO A C 1
ATOM 706 O O . PRO A 1 85 ? 5.509 0.421 -18.488 1.00 76.75 85 PRO A O 1
ATOM 709 N N . ALA A 1 86 ? 4.062 0.875 -16.828 1.00 77.94 86 ALA A N 1
ATOM 710 C CA . ALA A 1 86 ? 4.898 1.883 -16.179 1.00 77.94 86 ALA A CA 1
ATOM 711 C C . ALA A 1 86 ? 6.205 1.274 -15.646 1.00 77.94 86 ALA A C 1
ATOM 713 O O . ALA A 1 86 ? 7.286 1.787 -15.934 1.00 77.94 86 ALA A O 1
ATOM 714 N N . GLN A 1 87 ? 6.122 0.133 -14.953 1.00 79.00 87 GLN A N 1
ATOM 715 C CA . GLN A 1 87 ? 7.302 -0.579 -14.462 1.00 79.00 87 GLN A CA 1
ATOM 716 C C . GLN A 1 87 ? 8.202 -1.064 -15.609 1.00 79.00 87 GLN A C 1
ATOM 718 O O . GLN A 1 87 ? 9.424 -1.009 -15.500 1.00 79.00 87 GLN A O 1
ATOM 723 N N . SER A 1 88 ? 7.626 -1.525 -16.720 1.00 79.31 88 SER A N 1
ATOM 724 C CA . SER A 1 88 ? 8.385 -1.948 -17.901 1.00 79.31 88 SER A CA 1
ATOM 725 C C . SER A 1 88 ? 9.137 -0.790 -18.551 1.00 79.31 88 SER A C 1
ATOM 727 O O . SER A 1 88 ? 10.291 -0.963 -18.953 1.00 79.31 88 SER A O 1
ATOM 729 N N . VAL A 1 89 ? 8.524 0.394 -18.628 1.00 81.25 89 VAL A N 1
ATOM 730 C CA . VAL A 1 89 ? 9.198 1.609 -19.104 1.00 81.25 89 VAL A CA 1
ATOM 731 C C . VAL A 1 89 ? 10.337 1.992 -18.160 1.00 81.25 89 VAL A C 1
ATOM 733 O O . VAL A 1 89 ? 11.457 2.183 -18.630 1.00 81.25 89 VAL A O 1
ATOM 736 N N . GLU A 1 90 ? 10.105 2.018 -16.846 1.00 81.75 90 GLU A N 1
ATOM 737 C CA . GLU A 1 90 ? 11.142 2.376 -15.868 1.00 81.75 90 GLU A CA 1
ATOM 738 C 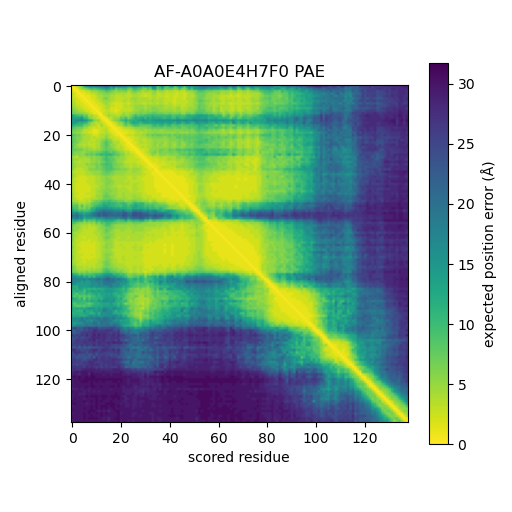C . GLU A 1 90 ? 12.330 1.405 -15.910 1.00 81.75 90 GLU A C 1
ATOM 740 O O . GLU A 1 90 ? 13.486 1.817 -16.001 1.00 81.75 90 GLU A O 1
ATOM 745 N N . ASN A 1 91 ? 12.055 0.099 -15.959 1.00 80.88 91 ASN A N 1
ATOM 746 C CA . ASN A 1 91 ? 13.089 -0.927 -16.105 1.00 80.88 91 ASN A CA 1
ATOM 747 C C . ASN A 1 91 ? 13.918 -0.717 -17.381 1.00 80.88 91 ASN A C 1
ATOM 749 O O . ASN A 1 91 ? 15.128 -0.949 -17.402 1.00 80.88 91 ASN A O 1
ATOM 753 N N . THR A 1 92 ? 13.268 -0.267 -18.453 1.00 81.19 92 THR A N 1
ATOM 754 C CA . THR A 1 92 ? 13.919 0.025 -19.729 1.00 81.19 92 THR A CA 1
ATOM 755 C C . THR A 1 92 ? 14.803 1.271 -19.636 1.00 81.19 92 THR A C 1
ATOM 757 O O . THR A 1 92 ? 15.930 1.250 -20.134 1.00 81.19 92 THR A O 1
ATOM 760 N N . ILE A 1 93 ? 14.346 2.326 -18.956 1.00 81.81 93 ILE A N 1
ATOM 761 C CA . ILE A 1 93 ? 15.140 3.533 -18.678 1.00 81.81 93 ILE A CA 1
ATOM 762 C C . ILE A 1 93 ? 16.378 3.174 -17.848 1.00 81.81 93 ILE A C 1
ATOM 764 O O . ILE A 1 93 ? 17.494 3.516 -18.243 1.00 81.81 93 ILE A O 1
ATOM 768 N N . GLN A 1 94 ? 16.212 2.426 -16.755 1.00 81.44 94 GLN A N 1
ATOM 769 C CA . GLN A 1 94 ? 17.329 1.975 -15.915 1.00 81.44 94 GLN A CA 1
ATOM 770 C C . GLN A 1 94 ? 18.331 1.124 -16.699 1.00 81.44 94 GLN A C 1
ATOM 772 O O . GLN A 1 94 ? 19.547 1.285 -16.560 1.00 81.44 94 GLN A O 1
ATOM 777 N N . TYR A 1 95 ? 17.837 0.233 -17.560 1.00 77.69 95 TYR A N 1
ATOM 778 C CA . TYR A 1 95 ? 18.690 -0.569 -18.428 1.00 77.69 95 TYR A CA 1
ATOM 779 C C . TYR A 1 95 ? 19.502 0.308 -19.386 1.00 77.69 95 TYR A C 1
ATOM 781 O O . TYR A 1 95 ? 20.714 0.123 -19.495 1.00 77.69 95 TYR A O 1
ATOM 789 N N . LEU A 1 96 ? 18.871 1.286 -20.039 1.00 79.44 96 LEU A N 1
ATOM 790 C CA . LEU A 1 96 ? 19.573 2.221 -20.918 1.00 79.44 96 LEU A CA 1
ATOM 791 C C . LEU A 1 96 ? 20.619 3.042 -20.179 1.00 79.44 96 LEU A C 1
ATOM 793 O O . LEU A 1 96 ? 21.714 3.209 -20.698 1.00 79.44 96 LEU A O 1
ATOM 797 N N . GLN A 1 97 ? 20.318 3.527 -18.978 1.00 76.69 97 GLN A N 1
ATOM 798 C CA . GLN A 1 97 ? 21.291 4.261 -18.169 1.00 76.69 97 GLN A CA 1
ATOM 799 C C . GLN A 1 97 ? 22.509 3.390 -17.833 1.00 76.69 97 GLN A C 1
ATOM 801 O O . GLN A 1 97 ? 23.645 3.854 -17.911 1.00 76.69 97 GLN A O 1
ATOM 806 N N . LYS A 1 98 ? 22.285 2.109 -17.521 1.00 76.31 98 LYS A N 1
ATOM 807 C CA . LYS A 1 98 ? 23.348 1.148 -17.195 1.00 76.31 98 LYS A CA 1
ATOM 808 C C . LYS A 1 98 ? 24.154 0.686 -18.416 1.00 76.31 98 LYS A C 1
ATOM 810 O O . LYS A 1 98 ? 25.340 0.401 -18.281 1.00 76.31 98 LYS A O 1
ATOM 815 N N . HIS A 1 99 ? 23.527 0.626 -19.589 1.00 68.38 99 HIS A N 1
ATOM 816 C CA . HIS A 1 99 ? 24.107 0.140 -20.847 1.00 68.38 99 HIS A CA 1
ATOM 817 C C . HIS A 1 99 ? 24.282 1.249 -21.893 1.00 68.38 99 HIS A C 1
ATOM 819 O O . HIS A 1 99 ? 24.362 0.977 -23.085 1.00 68.38 99 HIS A O 1
ATOM 825 N N . TYR A 1 100 ? 24.366 2.511 -21.463 1.00 58.84 100 TYR A N 1
ATOM 826 C CA . TYR A 1 100 ? 24.387 3.677 -22.356 1.00 58.84 100 TYR A CA 1
ATOM 827 C C . TYR A 1 100 ? 25.584 3.690 -23.328 1.00 58.84 100 TYR A C 1
ATOM 829 O O . TYR A 1 100 ? 25.543 4.328 -24.377 1.00 58.84 100 TYR A O 1
ATOM 837 N N . MET A 1 101 ? 26.665 2.986 -22.981 1.00 56.19 101 MET A N 1
ATOM 838 C CA . MET A 1 101 ? 27.859 2.830 -23.821 1.00 56.19 101 MET A CA 1
ATOM 839 C C . MET A 1 101 ? 27.735 1.698 -24.856 1.00 56.19 101 MET A C 1
ATOM 841 O O . MET A 1 101 ? 28.571 1.620 -25.758 1.00 56.19 101 MET A O 1
ATOM 845 N N . ASP A 1 102 ? 26.704 0.855 -24.759 1.00 58.41 102 ASP A N 1
ATOM 846 C CA . ASP A 1 102 ? 26.453 -0.263 -25.667 1.00 58.41 102 ASP A CA 1
ATOM 847 C C . ASP A 1 102 ? 25.511 0.187 -26.799 1.00 58.41 102 ASP A C 1
ATOM 849 O O . ASP A 1 102 ? 24.525 0.893 -26.582 1.00 58.41 102 ASP A O 1
ATOM 853 N N . SER A 1 103 ? 25.787 -0.218 -28.041 1.00 52.97 103 SER A N 1
ATOM 854 C CA . SER A 1 103 ? 24.951 0.145 -29.190 1.00 52.97 103 SER A CA 1
ATOM 855 C C . SER A 1 103 ? 23.600 -0.584 -29.139 1.00 52.97 103 SER A C 1
ATOM 857 O O . SER A 1 103 ? 23.495 -1.727 -29.588 1.00 52.97 103 SER A O 1
ATOM 859 N N . ILE A 1 104 ? 22.561 0.062 -28.607 1.00 60.41 104 ILE A N 1
ATOM 860 C CA . ILE A 1 104 ? 21.193 -0.477 -28.544 1.00 60.41 104 ILE A CA 1
ATOM 861 C C . ILE A 1 104 ? 20.323 0.175 -29.625 1.00 60.41 104 ILE A C 1
ATOM 863 O O . ILE A 1 104 ? 20.351 1.389 -29.818 1.00 60.41 104 ILE A O 1
ATOM 867 N N . THR A 1 105 ? 19.529 -0.631 -30.334 1.00 67.31 105 THR A N 1
ATOM 868 C CA . THR A 1 105 ? 18.573 -0.137 -31.343 1.00 67.31 105 THR A CA 1
ATOM 869 C C . THR A 1 105 ? 17.182 0.103 -30.743 1.00 67.31 105 THR A C 1
ATOM 871 O O . THR A 1 105 ? 16.739 -0.633 -29.863 1.00 67.31 105 THR A O 1
ATOM 874 N N . VAL A 1 106 ? 16.444 1.091 -31.268 1.00 57.94 106 VAL A N 1
ATOM 875 C CA . VAL A 1 106 ? 15.063 1.437 -30.847 1.00 57.94 106 VAL A CA 1
ATOM 876 C C . VAL A 1 106 ? 14.107 0.232 -30.905 1.00 57.94 106 VAL A C 1
ATOM 878 O O . VAL A 1 106 ? 13.207 0.096 -30.080 1.00 57.94 106 VAL A O 1
ATOM 881 N N . LYS A 1 107 ? 14.343 -0.705 -31.831 1.00 57.69 107 LYS A N 1
ATOM 882 C CA . LYS A 1 107 ? 13.574 -1.949 -31.945 1.00 57.69 107 LYS A CA 1
ATOM 883 C C . LYS A 1 107 ? 13.772 -2.879 -30.739 1.00 57.69 107 LYS A C 1
ATOM 885 O O . LYS A 1 107 ? 12.799 -3.385 -30.192 1.00 57.69 107 LYS A O 1
ATOM 890 N N . GLN A 1 108 ? 15.017 -3.049 -30.290 1.00 65.12 108 GLN A N 1
ATOM 891 C CA . GLN A 1 108 ? 15.348 -3.873 -29.117 1.00 65.12 108 GLN A CA 1
ATOM 892 C C . GLN A 1 108 ? 14.809 -3.269 -27.814 1.00 65.12 108 GLN A C 1
ATOM 894 O O . GLN A 1 108 ? 14.503 -3.990 -26.868 1.00 65.12 108 GLN A O 1
ATOM 899 N N . LEU A 1 109 ? 14.687 -1.944 -27.774 1.00 64.19 109 LEU A N 1
ATOM 900 C CA . LEU A 1 109 ? 14.072 -1.188 -26.689 1.00 64.19 109 LEU A CA 1
ATOM 901 C C . LEU A 1 109 ? 12.577 -1.494 -26.550 1.00 64.19 109 LEU A C 1
ATOM 903 O O . LEU A 1 109 ? 12.116 -1.854 -25.469 1.00 64.19 109 LEU A O 1
ATOM 907 N N . ALA A 1 110 ? 11.833 -1.411 -27.650 1.00 60.62 110 ALA A N 1
ATOM 908 C CA . ALA A 1 110 ? 10.393 -1.639 -27.632 1.00 60.62 110 ALA A CA 1
ATOM 909 C C . ALA A 1 110 ? 10.020 -3.111 -27.377 1.00 60.62 110 ALA A C 1
ATOM 911 O O . ALA A 1 110 ? 9.094 -3.389 -26.614 1.00 60.62 110 ALA A O 1
ATOM 912 N N . GLU A 1 111 ? 10.795 -4.055 -27.927 1.00 64.31 111 GLU A N 1
ATOM 913 C CA . GLU A 1 111 ? 10.639 -5.491 -27.647 1.00 64.31 111 GLU A CA 1
ATOM 914 C C . GLU A 1 111 ? 10.834 -5.819 -26.156 1.00 64.31 111 GLU A C 1
ATOM 916 O O . GLU A 1 111 ? 10.157 -6.698 -25.626 1.00 64.31 111 GLU A O 1
ATOM 921 N N . ARG A 1 112 ? 11.716 -5.100 -25.448 1.00 61.50 112 ARG A N 1
ATOM 922 C CA . ARG A 1 112 ? 11.976 -5.316 -24.011 1.00 61.50 112 ARG A CA 1
ATOM 923 C C . ARG A 1 112 ? 11.006 -4.585 -23.092 1.00 61.50 112 ARG A C 1
ATOM 925 O O . ARG A 1 112 ? 10.671 -5.109 -22.035 1.00 61.50 112 ARG A O 1
ATOM 932 N N . ALA A 1 113 ? 10.533 -3.413 -23.502 1.00 57.66 113 ALA A N 1
ATOM 933 C CA . ALA A 1 113 ? 9.511 -2.663 -22.779 1.00 57.66 113 ALA A CA 1
ATOM 934 C C . ALA A 1 113 ? 8.097 -3.262 -22.950 1.00 57.66 113 ALA A C 1
ATOM 936 O O . ALA A 1 113 ? 7.157 -2.813 -22.297 1.00 57.66 113 ALA A O 1
ATOM 937 N N . ASN A 1 114 ? 7.945 -4.288 -23.800 1.00 53.38 114 ASN A N 1
ATOM 938 C CA . ASN A 1 114 ? 6.672 -4.931 -24.138 1.00 53.38 114 ASN A CA 1
ATOM 939 C C . ASN A 1 114 ? 5.615 -3.931 -24.651 1.00 53.38 114 ASN A C 1
ATOM 941 O O . ASN A 1 114 ? 4.419 -4.081 -24.401 1.00 53.38 114 ASN A O 1
ATOM 945 N N . VAL A 1 115 ? 6.067 -2.893 -25.360 1.00 51.97 115 VAL A N 1
ATOM 946 C CA . VAL A 1 115 ? 5.219 -1.877 -25.999 1.00 51.97 115 VAL A CA 1
ATOM 947 C C . VAL A 1 115 ? 5.326 -2.027 -27.511 1.00 51.97 115 VAL A C 1
ATOM 949 O O . VAL A 1 115 ? 6.420 -2.091 -28.070 1.00 51.97 115 VAL A O 1
ATOM 952 N N . GLY A 1 116 ? 4.176 -2.093 -28.184 1.00 46.28 116 GLY A N 1
ATOM 953 C CA . GLY A 1 116 ? 4.114 -2.174 -29.641 1.00 46.28 116 GLY A CA 1
ATOM 954 C C . GLY A 1 116 ? 4.637 -0.892 -30.288 1.00 46.28 116 GLY A C 1
ATOM 955 O O . GLY A 1 116 ? 4.137 0.197 -30.014 1.00 46.28 116 GLY A O 1
ATOM 956 N N . ILE A 1 117 ? 5.634 -1.019 -31.161 1.00 49.97 117 ILE A N 1
ATOM 957 C CA . ILE A 1 117 ? 6.162 0.089 -31.966 1.00 49.97 117 ILE A CA 1
ATOM 958 C C . ILE A 1 117 ? 5.176 0.354 -33.110 1.00 49.97 117 ILE A C 1
ATOM 960 O O . ILE A 1 117 ? 5.069 -0.462 -34.024 1.00 49.97 117 ILE A O 1
ATOM 964 N N . SER A 1 118 ? 4.443 1.470 -33.070 1.00 39.78 118 SER A N 1
ATOM 965 C CA . SER A 1 118 ? 3.697 1.944 -34.243 1.00 39.78 118 SER A CA 1
ATOM 966 C C . SER A 1 118 ? 4.687 2.502 -35.271 1.00 39.78 118 SER A C 1
ATOM 968 O O . SER A 1 118 ? 5.626 3.213 -34.916 1.00 39.78 118 SER A O 1
ATOM 970 N N . ALA A 1 119 ? 4.509 2.140 -36.541 1.00 39.50 119 ALA A N 1
ATOM 971 C CA . ALA A 1 119 ? 5.528 2.161 -37.594 1.00 39.50 119 ALA A CA 1
ATOM 972 C C . ALA A 1 119 ? 6.026 3.551 -38.062 1.00 39.50 119 ALA A C 1
ATOM 974 O O . ALA A 1 119 ? 6.811 3.623 -39.007 1.00 39.50 119 ALA A O 1
ATOM 975 N N . GLU A 1 120 ? 5.633 4.649 -37.418 1.00 40.06 120 GLU A N 1
ATOM 976 C CA . GLU A 1 120 ? 5.898 6.010 -37.911 1.00 40.06 120 GLU A CA 1
ATOM 977 C C . GLU A 1 120 ? 7.227 6.628 -37.438 1.00 40.06 120 GLU A C 1
ATOM 979 O O . GLU A 1 120 ? 7.644 7.643 -37.986 1.00 40.06 120 GLU A O 1
ATOM 984 N N . SER A 1 121 ? 7.960 6.022 -36.494 1.00 45.88 121 SER A N 1
ATOM 985 C CA . SER A 1 121 ? 9.234 6.592 -36.000 1.00 45.88 121 SER A CA 1
ATOM 986 C C . SER A 1 121 ? 10.499 6.016 -36.664 1.00 45.88 121 SER A C 1
ATOM 988 O O . SER A 1 121 ? 11.598 6.106 -36.111 1.00 45.8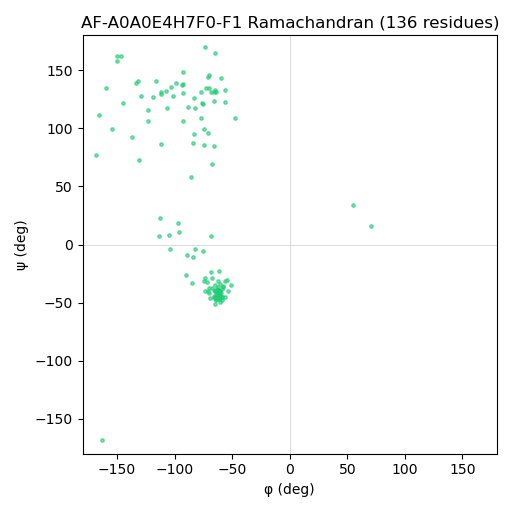8 121 SER A O 1
ATOM 990 N N . SER A 1 122 ? 10.372 5.371 -37.827 1.00 43.09 122 SER A N 1
ATOM 991 C CA . SER A 1 122 ? 11.477 4.660 -38.488 1.00 43.09 122 SER A CA 1
ATOM 992 C C . SER A 1 122 ? 12.345 5.563 -39.368 1.00 43.09 122 SER A C 1
ATOM 994 O O . SER A 1 122 ? 12.510 5.262 -40.537 1.00 43.09 122 SER A O 1
ATOM 996 N N . THR A 1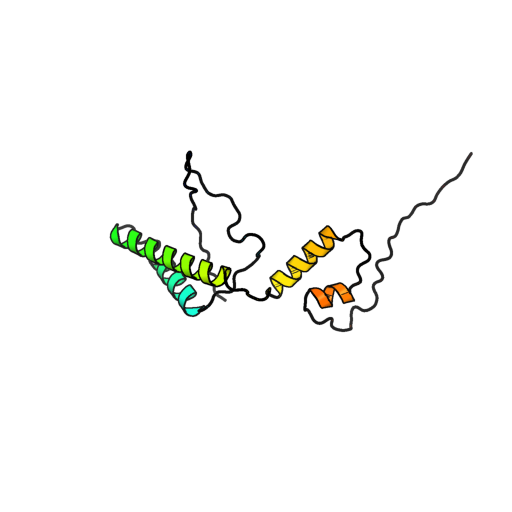 123 ? 12.943 6.621 -38.821 1.00 42.88 123 THR A N 1
ATOM 997 C CA . THR A 1 123 ? 14.210 7.192 -39.325 1.00 42.88 123 THR A CA 1
ATOM 998 C C . THR A 1 123 ? 14.751 8.192 -38.310 1.00 42.88 123 THR A C 1
ATOM 1000 O O . THR A 1 123 ? 14.666 9.396 -38.523 1.00 42.88 123 THR A O 1
ATOM 1003 N N . ASP A 1 124 ? 15.350 7.718 -37.220 1.00 39.00 124 ASP A N 1
ATOM 1004 C CA . ASP A 1 124 ? 16.323 8.562 -36.530 1.00 39.00 124 ASP A CA 1
ATOM 1005 C C . ASP A 1 124 ? 17.544 7.735 -36.138 1.00 39.00 124 ASP A C 1
ATOM 1007 O O . ASP A 1 124 ? 17.597 7.033 -35.126 1.00 39.00 124 ASP A O 1
ATOM 1011 N N . ARG A 1 125 ? 18.535 7.746 -37.033 1.00 39.81 125 ARG A N 1
ATOM 1012 C CA . ARG A 1 125 ? 19.894 7.352 -36.680 1.00 39.81 125 ARG A CA 1
ATOM 1013 C C . ARG A 1 125 ? 20.450 8.512 -35.861 1.00 39.81 125 ARG A C 1
ATOM 1015 O O . ARG A 1 125 ? 20.924 9.482 -36.443 1.00 39.81 125 ARG A O 1
ATOM 1022 N N . PHE A 1 126 ? 20.449 8.390 -34.535 1.00 42.09 126 PHE A N 1
ATOM 1023 C CA . PHE A 1 126 ? 21.244 9.269 -33.677 1.00 42.09 126 PHE A CA 1
ATOM 1024 C C . PHE A 1 126 ? 22.735 9.011 -33.947 1.00 42.09 126 PHE A C 1
ATOM 1026 O O . PHE A 1 126 ? 23.390 8.196 -33.298 1.00 42.09 126 PHE A O 1
ATOM 1033 N N . VAL A 1 127 ? 23.274 9.669 -34.975 1.00 38.56 127 VAL A N 1
ATOM 1034 C CA . VAL A 1 127 ? 24.710 9.723 -35.243 1.00 38.56 127 VAL A CA 1
ATOM 1035 C C . VAL A 1 127 ? 25.307 10.809 -34.357 1.00 38.56 127 VAL A C 1
ATOM 1037 O O . VAL A 1 127 ? 24.994 11.990 -34.468 1.00 38.56 127 VAL A O 1
ATOM 1040 N N . LYS A 1 128 ? 26.201 10.371 -33.475 1.00 39.69 128 LYS A N 1
ATOM 1041 C CA . LYS A 1 128 ? 27.124 11.172 -32.672 1.00 39.69 128 LYS A CA 1
ATOM 1042 C C . LYS A 1 128 ? 27.842 12.222 -33.535 1.00 39.69 128 LYS A C 1
ATOM 1044 O O . LYS A 1 128 ? 28.743 11.871 -34.292 1.00 39.69 128 LYS A O 1
ATOM 1049 N N . SER A 1 129 ? 27.503 13.502 -33.377 1.00 34.25 129 SER A N 1
ATOM 1050 C CA . SER A 1 129 ? 28.337 14.601 -33.876 1.00 34.25 129 SER A CA 1
ATOM 1051 C C . SER A 1 129 ? 29.441 14.882 -32.858 1.00 34.25 129 SER A C 1
ATOM 1053 O O . SER A 1 129 ? 29.241 15.564 -31.854 1.00 34.25 129 SER A O 1
ATOM 1055 N N . ARG A 1 130 ? 30.610 14.280 -33.087 1.00 36.91 130 ARG A N 1
ATOM 1056 C CA . ARG A 1 130 ? 31.882 14.745 -32.530 1.00 36.91 130 ARG A CA 1
ATOM 1057 C C . ARG A 1 130 ? 32.483 15.677 -33.580 1.00 36.91 130 ARG A C 1
ATOM 1059 O O . ARG A 1 130 ? 32.938 15.202 -34.616 1.00 36.91 130 ARG A O 1
ATOM 1066 N N . SER A 1 131 ? 32.460 16.982 -33.325 1.00 37.19 131 SER A N 1
ATOM 1067 C CA . SER A 1 131 ? 33.269 17.936 -34.082 1.00 37.19 131 SER A CA 1
ATOM 1068 C C . SER A 1 131 ? 34.665 17.963 -33.457 1.00 37.19 131 SER A C 1
ATOM 1070 O O . SER A 1 131 ? 34.926 18.736 -32.543 1.00 37.19 131 SER A O 1
ATOM 1072 N N . ASP A 1 132 ? 35.525 17.052 -33.913 1.00 42.53 132 ASP A N 1
ATOM 1073 C CA . ASP A 1 132 ? 36.976 17.090 -33.716 1.00 42.53 132 ASP A CA 1
ATOM 1074 C C . ASP A 1 132 ? 37.626 17.341 -35.088 1.00 42.53 132 ASP A C 1
ATOM 1076 O O . ASP A 1 132 ? 37.996 16.389 -35.774 1.00 42.53 132 ASP A O 1
ATOM 1080 N N . HIS A 1 133 ? 37.774 18.603 -35.509 1.00 40.28 133 HIS A N 1
ATOM 1081 C CA . HIS A 1 133 ? 38.902 19.009 -36.360 1.00 40.28 133 HIS A CA 1
ATOM 1082 C C . HIS A 1 133 ? 39.071 20.532 -36.427 1.00 40.28 133 HIS A C 1
ATOM 1084 O O . HIS A 1 133 ? 38.272 21.223 -37.045 1.00 40.28 133 HIS A O 1
ATOM 1090 N N . CYS A 1 134 ? 40.161 21.027 -35.845 1.00 34.28 134 CYS A N 1
ATOM 1091 C CA . CYS A 1 134 ? 41.125 21.847 -36.578 1.00 34.28 134 CYS A CA 1
ATOM 1092 C C . CYS A 1 134 ? 42.485 21.698 -35.887 1.00 34.28 134 CYS A C 1
ATOM 1094 O O . CYS A 1 134 ? 42.753 22.297 -34.847 1.00 34.28 134 CYS A O 1
ATOM 1096 N N . ARG A 1 135 ? 43.328 20.834 -36.464 1.00 46.50 135 ARG A N 1
ATOM 1097 C CA . ARG A 1 135 ? 44.781 21.014 -36.433 1.00 46.50 135 ARG A CA 1
ATOM 1098 C C . ARG A 1 135 ? 45.098 22.192 -37.345 1.00 46.50 135 ARG A C 1
ATOM 1100 O O . ARG A 1 135 ? 44.528 22.241 -38.425 1.00 46.50 135 ARG A O 1
ATOM 1107 N N . GLU A 1 136 ? 46.084 23.002 -36.988 1.00 45.22 136 GLU A N 1
ATOM 1108 C CA . GLU A 1 136 ? 47.186 23.268 -37.913 1.00 45.22 136 GLU A C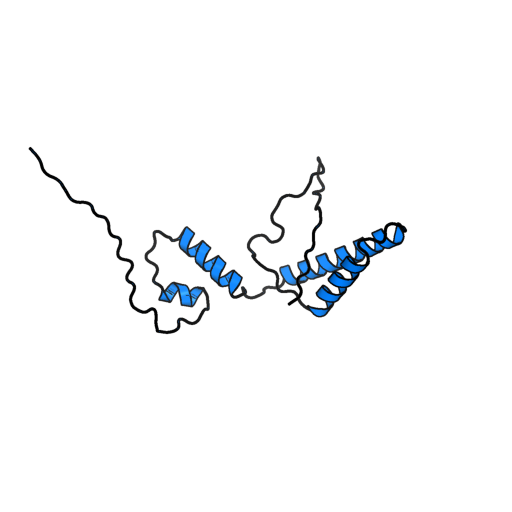A 1
ATOM 1109 C C . GLU A 1 136 ? 48.414 23.787 -37.165 1.00 45.22 136 GLU A C 1
ATOM 1111 O O . GLU A 1 136 ? 48.328 24.587 -36.237 1.00 45.22 136 GLU A O 1
ATOM 1116 N N . CYS A 1 137 ? 49.550 23.212 -37.546 1.00 37.47 137 CYS A N 1
ATOM 1117 C CA . CYS A 1 137 ? 50.889 23.604 -37.160 1.00 37.47 137 CYS A CA 1
ATOM 1118 C C . CYS A 1 137 ? 51.266 24.938 -37.814 1.00 37.47 137 CYS A C 1
ATOM 1120 O O . CYS A 1 137 ? 50.931 25.172 -38.973 1.00 37.47 137 CYS A O 1
ATOM 1122 N N . GLY A 1 138 ? 52.049 25.729 -37.084 1.00 36.06 138 GLY A N 1
ATOM 1123 C CA . GLY A 1 138 ? 52.771 26.915 -37.536 1.00 36.06 138 GLY A CA 1
ATOM 1124 C C . GLY A 1 138 ? 53.607 27.436 -36.386 1.00 36.06 138 GLY A C 1
ATOM 1125 O O . GLY A 1 138 ? 52.996 28.041 -35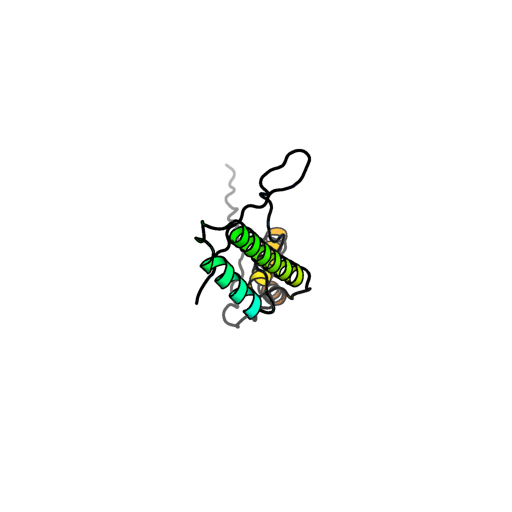.482 1.00 36.06 138 GLY A O 1
#

Sequence (138 aa):
MYYYLFSFSAVQTGDCPGLYTGELLPGRCELMVHPFSRVIRLAEELLLNKDCQEEDVQHFRQQLRFQELLLLFEHNYSSRQQPSPAQSVENTIQYLQKHYMDSITVKQLAERANVGISAESSTDRFVKSRSDHCRECG